Protein AF-A0A7S3X825-F1 (afdb_monomer_lite)

InterPro domains:
  IPR008991 Translation protein SH3-like domain superfamily [SSF50104] (28-103)
  IPR014722 Large ribosomal subunit protein uL2, domain 2 [G3DSA:2.30.30.30] (36-104)
  IPR039659 Transcription elongation factor SPT5 [PTHR11125] (3-151)
  IPR041976 Spt5, KOW domain repeat 3 [cd06083] (34-102)
  IPR057936 Spt5, KOWx domain [PF23037] (112-151)

Organism: NCBI:txid141414

Sequence (152 aa):
QVSSDGTTVTILPDHAKLRASGPIALSAELLAKYFKMGDHVKVIGGSHHLGETGMVVRVGSSTESEAAGAKGRNAANATVLHILTDLSQQEIIVRAAHVQECAEVSAGLEQLGVYSLYDLVDVASIGAPVVGVVVKVEHSAFKVLTTHNVVE

pLDDT: mean 80.91, std 13.05, range [39.66, 95.44]

Radius of gyration: 20.71 Å; chains: 1; bounding box: 54×30×51 Å

Secondary structure (DSSP, 8-state):
-EEE-SSEEEE--S-HHHHTT--EEEEGGG------TT-EEEE-SSSTTTT-EEEEEEEEETTT-TTS----TTGGG-EEEEEEETTT--EEEEEGGGEEE-----PPBSEETTEETT-EEE-GGGSS--EEEEEEE-SS-EEEEESS-EE-

Structure (mmCIF, N/CA/C/O backbone):
data_AF-A0A7S3X825-F1
#
_entry.id   AF-A0A7S3X825-F1
#
loop_
_atom_site.group_PDB
_atom_site.id
_atom_site.type_symbol
_atom_site.label_atom_id
_atom_site.label_alt_id
_atom_site.label_comp_id
_atom_site.label_asym_id
_atom_site.label_entity_id
_atom_site.label_seq_id
_atom_site.pdbx_PDB_ins_code
_atom_site.Cartn_x
_atom_site.Cartn_y
_atom_site.Cartn_z
_atom_site.occupancy
_atom_site.B_iso_or_equiv
_atom_site.auth_seq_id
_atom_site.auth_comp_id
_atom_site.auth_asym_id
_atom_site.auth_atom_id
_atom_site.pdbx_PDB_model_num
ATOM 1 N N . GLN A 1 1 ? -20.879 7.643 10.559 1.00 59.38 1 GLN A N 1
ATOM 2 C CA . GLN A 1 1 ? -20.356 8.998 10.283 1.00 59.38 1 GLN A CA 1
ATOM 3 C C . GLN A 1 1 ? -19.120 9.190 11.146 1.00 59.38 1 GLN A C 1
ATOM 5 O O . GLN A 1 1 ? -19.180 8.854 12.325 1.00 59.38 1 GLN A O 1
ATOM 10 N N . VAL A 1 2 ? -18.010 9.619 10.548 1.00 77.19 2 VAL A N 1
ATOM 11 C CA . VAL A 1 2 ? -16.735 9.870 11.233 1.00 77.19 2 VAL A CA 1
ATOM 12 C C . VAL A 1 2 ? -16.335 11.307 10.921 1.00 77.19 2 VAL A C 1
ATOM 14 O O . VAL A 1 2 ? -16.377 11.700 9.757 1.00 77.19 2 VAL A O 1
ATOM 17 N N . SER A 1 3 ? -15.991 12.092 11.938 1.00 83.56 3 SER A N 1
ATOM 18 C CA . SER A 1 3 ? -15.427 13.436 11.771 1.00 83.56 3 SER A CA 1
ATOM 19 C C . SER A 1 3 ? -14.209 13.603 12.669 1.00 83.56 3 SER A C 1
ATOM 21 O O . SER A 1 3 ? -14.216 13.141 13.809 1.00 83.56 3 SER A O 1
ATOM 23 N N . SER A 1 4 ? -13.178 14.281 12.179 1.00 84.38 4 SER A N 1
ATOM 24 C CA . SER A 1 4 ? -11.948 14.548 12.927 1.00 84.38 4 SER A CA 1
ATOM 25 C C . SER A 1 4 ? -11.617 16.035 12.906 1.00 84.38 4 SER A C 1
ATOM 27 O O . SER A 1 4 ? -11.671 16.644 11.839 1.00 84.38 4 SER A O 1
ATOM 29 N N . ASP A 1 5 ? -11.215 16.592 14.047 1.00 84.75 5 ASP A N 1
ATOM 30 C CA . ASP A 1 5 ? -10.713 17.972 14.180 1.00 84.75 5 ASP A CA 1
ATOM 31 C C . ASP A 1 5 ? -9.174 18.038 14.333 1.00 84.75 5 ASP A C 1
ATOM 33 O O . ASP A 1 5 ? -8.608 19.097 14.590 1.00 84.75 5 ASP A O 1
ATOM 37 N N . GLY A 1 6 ? -8.493 16.897 14.158 1.00 79.44 6 GLY A N 1
ATOM 38 C CA . GLY A 1 6 ? -7.039 16.740 14.272 1.00 79.44 6 GLY A CA 1
ATOM 39 C C . GLY A 1 6 ? -6.569 16.216 15.631 1.00 79.44 6 GLY A C 1
ATOM 40 O O . GLY A 1 6 ? -5.575 15.496 15.682 1.00 79.44 6 GLY A O 1
ATOM 41 N N . THR A 1 7 ? -7.315 16.482 16.704 1.00 85.81 7 THR A N 1
ATOM 42 C CA . THR A 1 7 ? -6.987 16.019 18.069 1.00 85.81 7 THR A CA 1
ATOM 43 C C . THR A 1 7 ? -8.022 15.021 18.576 1.00 85.81 7 THR A C 1
ATOM 45 O O . THR A 1 7 ? -7.701 14.018 19.214 1.00 85.81 7 THR A O 1
ATOM 48 N N . THR A 1 8 ? -9.278 15.275 18.241 1.00 89.00 8 THR A N 1
ATOM 49 C CA . THR A 1 8 ? -10.459 14.519 18.614 1.00 89.00 8 THR A CA 1
ATOM 50 C C . THR A 1 8 ? -11.085 13.921 17.363 1.00 89.00 8 THR A C 1
ATOM 52 O O . THR A 1 8 ? -11.261 14.564 16.323 1.00 89.00 8 THR A O 1
ATOM 55 N N . VAL A 1 9 ? -11.457 12.655 17.468 1.00 89.56 9 VAL A N 1
ATOM 56 C CA . VAL A 1 9 ? -12.165 11.921 16.431 1.00 89.56 9 VAL A CA 1
ATOM 57 C C . VAL A 1 9 ? -13.515 11.524 17.001 1.00 89.56 9 VAL A C 1
ATOM 59 O O . VAL A 1 9 ? -13.610 10.848 18.024 1.00 89.56 9 VAL A O 1
ATOM 62 N N . THR A 1 10 ? -14.574 11.971 16.337 1.00 89.56 10 THR A N 1
ATOM 63 C CA . THR A 1 10 ? -15.945 11.588 16.661 1.00 89.56 10 THR A CA 1
ATOM 64 C C . THR A 1 10 ? -16.345 10.433 15.759 1.00 89.56 10 THR A C 1
ATOM 66 O O . THR A 1 10 ? -16.386 10.576 14.534 1.00 89.56 10 THR A O 1
ATOM 69 N N . ILE A 1 11 ? -16.632 9.282 16.362 1.00 87.81 11 ILE A N 1
ATOM 70 C CA . ILE A 1 11 ? -17.041 8.065 15.658 1.00 87.81 11 ILE A CA 1
ATOM 71 C C . ILE A 1 11 ? -18.373 7.559 16.197 1.00 87.81 11 ILE A C 1
ATOM 73 O O . ILE A 1 11 ? -18.677 7.700 17.378 1.00 87.81 11 ILE A O 1
ATOM 77 N N . LEU A 1 12 ? -19.152 6.909 15.337 1.00 86.50 12 LEU A N 1
ATOM 78 C CA . LEU A 1 12 ? -20.243 6.039 15.766 1.00 86.50 12 LEU A CA 1
ATOM 79 C C . LEU A 1 12 ? -19.744 4.588 15.673 1.00 86.50 12 LEU A C 1
ATOM 81 O O . LEU A 1 12 ? -19.632 4.084 14.554 1.00 86.50 12 LEU A O 1
ATOM 85 N N . PRO A 1 13 ? -19.399 3.926 16.793 1.00 81.44 13 PRO A N 1
ATOM 86 C CA . PRO A 1 13 ? -18.803 2.596 16.747 1.00 81.44 13 PRO A CA 1
ATOM 87 C C . PRO A 1 13 ? -19.782 1.552 16.212 1.00 81.44 13 PRO A C 1
ATOM 89 O O . PRO A 1 13 ? -20.946 1.512 16.622 1.00 81.44 13 PRO A O 1
ATOM 92 N N . ASP A 1 14 ? -19.289 0.629 15.387 1.00 80.25 14 ASP A N 1
ATOM 93 C CA . ASP A 1 14 ? -20.034 -0.572 15.002 1.00 80.25 14 ASP A CA 1
ATOM 94 C C . ASP A 1 14 ? -19.946 -1.655 16.092 1.00 80.25 14 ASP A C 1
ATOM 96 O O . ASP A 1 14 ? -19.484 -2.772 15.887 1.00 80.25 14 ASP A O 1
ATOM 100 N N . HIS A 1 15 ? -20.346 -1.301 17.311 1.00 80.75 15 HIS A N 1
ATOM 101 C CA . HIS A 1 15 ? -20.374 -2.221 18.441 1.00 80.75 15 HIS A CA 1
ATOM 102 C C . HIS A 1 15 ? -21.701 -2.071 19.179 1.00 80.75 15 HIS A C 1
ATOM 104 O O . HIS A 1 15 ? -22.054 -0.976 19.613 1.00 80.75 15 HIS A O 1
ATOM 110 N N . ALA A 1 16 ? -22.442 -3.171 19.353 1.00 78.06 16 ALA A N 1
ATOM 111 C CA . ALA A 1 16 ? -23.829 -3.152 19.834 1.00 78.06 16 ALA A CA 1
ATOM 112 C C . ALA A 1 16 ? -24.027 -2.362 21.144 1.00 78.06 16 ALA A C 1
ATOM 114 O O . ALA A 1 16 ? -24.988 -1.609 21.267 1.00 78.06 16 ALA A O 1
ATOM 115 N N . LYS A 1 17 ? -23.086 -2.476 22.091 1.00 75.44 17 LYS A N 1
ATOM 116 C CA . LYS A 1 17 ? -23.151 -1.781 23.390 1.00 75.44 17 LYS A CA 1
ATOM 117 C C . LYS A 1 17 ? -22.810 -0.287 23.329 1.00 75.44 17 LYS A C 1
ATOM 119 O O . LYS A 1 17 ? -23.239 0.453 24.200 1.00 75.44 17 LYS A O 1
ATOM 124 N N . LEU A 1 18 ? -22.034 0.141 22.332 1.00 74.50 18 LEU A N 1
ATOM 125 C CA . LEU A 1 18 ? -21.540 1.522 22.205 1.00 74.50 18 LEU A CA 1
ATOM 126 C C . LEU A 1 18 ? -22.356 2.338 21.198 1.00 74.50 18 LEU A C 1
ATOM 128 O O . LEU A 1 18 ? -22.441 3.556 21.293 1.00 74.50 18 LEU A O 1
ATOM 132 N N . ARG A 1 19 ? -23.014 1.662 20.255 1.00 74.75 19 ARG A N 1
ATOM 133 C CA . ARG A 1 19 ? -23.928 2.283 19.294 1.00 74.75 19 ARG A CA 1
ATOM 134 C C . ARG A 1 19 ? -25.152 2.894 19.982 1.00 74.75 19 ARG A C 1
ATOM 136 O O . ARG A 1 19 ? -25.651 3.921 19.539 1.00 74.75 19 ARG A O 1
ATOM 143 N N . ALA A 1 20 ? -25.610 2.275 21.074 1.00 69.88 20 ALA A N 1
ATOM 144 C CA . ALA A 1 20 ? -26.773 2.725 21.842 1.00 69.88 20 ALA A CA 1
ATOM 145 C C . ALA A 1 20 ? -26.569 4.096 22.515 1.00 69.88 20 ALA A C 1
ATOM 147 O O . ALA A 1 20 ? -27.546 4.790 22.777 1.00 69.88 20 ALA A O 1
ATOM 148 N N . SER A 1 21 ? -25.320 4.501 22.764 1.00 75.56 21 SER A N 1
ATOM 149 C CA . SER A 1 21 ? -24.971 5.789 23.378 1.00 75.56 21 SER A CA 1
ATOM 150 C C . SER A 1 21 ? -24.761 6.934 22.376 1.00 75.56 21 SER A C 1
ATOM 152 O O . SER A 1 21 ? -24.448 8.044 22.794 1.00 75.56 21 SER A O 1
ATOM 154 N N . GLY A 1 22 ? -24.951 6.700 21.071 1.00 82.00 22 GLY A N 1
ATOM 155 C CA . GLY A 1 22 ? -24.734 7.713 20.034 1.00 82.00 22 GLY A CA 1
ATOM 156 C C . GLY A 1 22 ? -23.252 7.930 19.681 1.00 82.00 22 GLY A C 1
ATOM 157 O O . GLY A 1 22 ? -22.414 7.082 19.995 1.00 82.00 22 GLY A O 1
ATOM 158 N N . PRO A 1 23 ? -22.916 9.022 18.965 1.00 85.38 23 PRO A N 1
ATOM 159 C CA . PRO A 1 23 ? -21.540 9.336 18.582 1.00 85.38 23 PRO A CA 1
ATOM 160 C C . PRO A 1 23 ? -20.643 9.574 19.801 1.00 85.38 23 PRO A C 1
ATOM 162 O O . PRO A 1 23 ? -21.024 10.280 20.733 1.00 85.38 23 PRO A O 1
ATOM 165 N N . ILE A 1 24 ? -19.434 9.016 19.773 1.00 87.12 24 ILE A N 1
ATOM 166 C CA . ILE A 1 24 ? -18.444 9.123 20.847 1.00 87.12 24 ILE A CA 1
ATOM 167 C C . ILE A 1 24 ? -17.251 9.927 20.333 1.00 87.12 24 ILE A C 1
ATOM 169 O O . ILE A 1 24 ? -16.703 9.617 19.274 1.00 87.12 24 ILE A O 1
ATOM 173 N N . ALA A 1 25 ? -16.847 10.941 21.097 1.00 88.19 25 ALA A N 1
ATOM 174 C CA . ALA A 1 25 ? -15.632 11.710 20.864 1.00 88.19 25 ALA A CA 1
ATOM 175 C C . ALA A 1 25 ? -14.463 11.078 21.631 1.00 88.19 25 ALA A C 1
ATOM 177 O O . ALA A 1 25 ? -14.520 10.926 22.852 1.00 88.19 25 ALA A O 1
ATOM 178 N N . LEU A 1 26 ? -13.412 10.693 20.911 1.00 87.69 26 LEU A N 1
ATOM 179 C CA . LEU A 1 26 ? -12.209 10.070 21.459 1.00 87.69 26 LEU A CA 1
ATOM 180 C C . LEU A 1 26 ? -10.980 10.859 21.014 1.00 87.69 26 LEU A C 1
ATOM 182 O O . LEU A 1 26 ? -10.951 11.386 19.904 1.00 87.69 26 LEU A O 1
ATOM 186 N N . SER A 1 27 ? -9.950 10.917 21.857 1.00 88.81 27 SER A N 1
ATOM 187 C CA . SER A 1 27 ? -8.647 11.427 21.422 1.00 88.81 27 SER A CA 1
ATOM 188 C C . SER A 1 27 ? -8.097 10.533 20.310 1.00 88.81 27 SER A C 1
ATOM 190 O O . SER A 1 27 ? -8.153 9.304 20.418 1.00 88.81 27 SER A O 1
ATOM 192 N N . ALA A 1 28 ? -7.541 11.144 19.263 1.00 84.50 28 ALA A N 1
ATOM 193 C CA . ALA A 1 28 ? -6.890 10.431 18.168 1.00 84.50 28 ALA A CA 1
ATOM 194 C C . ALA A 1 28 ? -5.763 9.508 18.668 1.00 84.50 28 ALA A C 1
ATOM 196 O O . ALA A 1 28 ? -5.525 8.455 18.086 1.00 84.50 28 ALA A O 1
ATOM 197 N N . GLU A 1 29 ? -5.116 9.861 19.783 1.00 84.50 29 GLU A N 1
ATOM 198 C CA . GLU A 1 29 ? -4.043 9.073 20.403 1.00 84.50 29 GLU A CA 1
ATOM 199 C C . GLU A 1 29 ? -4.530 7.758 21.027 1.00 84.50 29 GLU A C 1
ATOM 201 O O . GLU A 1 29 ? -3.743 6.832 21.215 1.00 84.50 29 GLU A O 1
ATOM 206 N N . LEU A 1 30 ? -5.824 7.662 21.346 1.00 83.81 30 LEU A N 1
ATOM 207 C CA . LEU A 1 30 ? -6.443 6.458 21.907 1.00 83.81 30 LEU A CA 1
ATOM 208 C C . LEU A 1 30 ? -6.968 5.509 20.823 1.00 83.81 30 LEU A C 1
ATOM 210 O O . LEU A 1 30 ? -7.508 4.448 21.141 1.00 83.81 30 LEU A O 1
ATOM 214 N N . LEU A 1 31 ? -6.845 5.890 19.551 1.00 83.12 31 LEU A N 1
ATOM 215 C CA . LEU A 1 31 ? -7.331 5.120 18.418 1.00 83.12 31 LEU A CA 1
ATOM 216 C C . LEU A 1 31 ? -6.172 4.474 17.661 1.00 83.12 31 LEU A C 1
ATOM 218 O O . LEU A 1 31 ? -5.124 5.071 17.430 1.00 83.12 31 LEU A O 1
ATOM 222 N N . ALA A 1 32 ? -6.403 3.245 17.213 1.00 85.69 32 ALA A N 1
ATOM 223 C CA . ALA A 1 32 ? -5.531 2.535 16.293 1.00 85.69 32 ALA A CA 1
ATOM 224 C C . ALA A 1 32 ? -6.360 2.019 15.118 1.00 85.69 32 ALA A C 1
ATOM 226 O O . ALA A 1 32 ? -7.514 1.618 15.286 1.00 85.69 32 ALA A O 1
ATOM 227 N N . LYS A 1 33 ? -5.769 2.026 13.921 1.00 88.12 33 LYS A N 1
ATOM 228 C CA . LYS A 1 33 ? -6.400 1.419 12.747 1.00 88.12 33 LYS A CA 1
ATOM 229 C C . LYS A 1 33 ? -6.460 -0.095 12.940 1.00 88.12 33 LYS A C 1
ATOM 231 O O . LYS A 1 33 ? -5.449 -0.713 13.270 1.00 88.12 33 LYS A O 1
ATOM 236 N N . TYR A 1 34 ? -7.641 -0.663 12.733 1.00 89.19 34 TYR A N 1
ATOM 237 C CA . TYR A 1 34 ? -7.890 -2.096 12.827 1.00 89.19 34 TYR A CA 1
ATOM 238 C C . TYR A 1 34 ? -8.017 -2.692 11.426 1.00 89.19 34 TYR A C 1
ATOM 240 O O . TYR A 1 34 ? -8.697 -2.118 10.583 1.00 89.19 34 TYR A O 1
ATOM 248 N N . PHE A 1 35 ? -7.382 -3.843 11.217 1.00 92.62 35 PHE A N 1
ATOM 249 C CA . PHE A 1 35 ? -7.431 -4.618 9.980 1.00 92.62 35 PHE A CA 1
ATOM 250 C C . PHE A 1 35 ? -7.553 -6.101 10.325 1.00 92.62 35 PHE A C 1
ATOM 252 O O . PHE A 1 35 ? -7.076 -6.541 11.379 1.00 92.62 35 PHE A O 1
ATOM 259 N N . LYS A 1 36 ? -8.161 -6.873 9.429 1.00 93.38 36 LYS A N 1
ATOM 260 C CA . LYS A 1 36 ? -8.260 -8.334 9.505 1.00 93.38 36 LYS A CA 1
ATOM 261 C C . LYS A 1 36 ? -7.544 -8.979 8.319 1.00 93.38 36 LYS A C 1
ATOM 263 O O . LYS A 1 36 ? -7.245 -8.345 7.312 1.00 93.38 36 LYS A O 1
ATOM 268 N N . MET A 1 37 ? -7.265 -10.273 8.452 1.00 95.12 37 MET A N 1
ATOM 269 C CA . MET A 1 37 ? -6.754 -11.065 7.334 1.00 95.12 37 MET A CA 1
ATOM 270 C C . MET A 1 37 ? -7.744 -11.029 6.165 1.00 95.12 37 MET A C 1
ATOM 272 O O . MET A 1 37 ? -8.952 -11.165 6.369 1.00 95.12 37 MET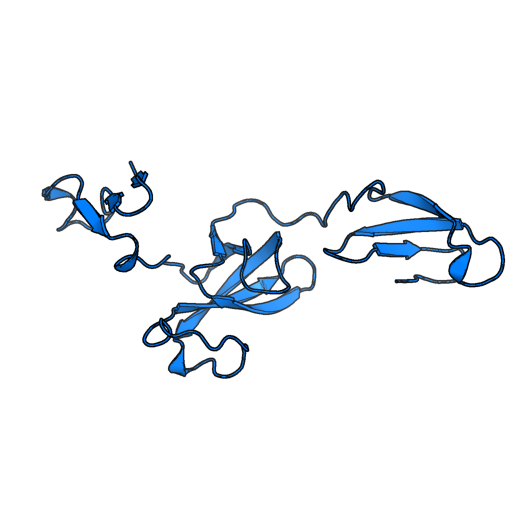 A O 1
ATOM 276 N N . GLY A 1 38 ? -7.214 -10.871 4.955 1.00 93.88 38 GLY A N 1
ATOM 277 C CA . GLY A 1 38 ? -7.986 -10.738 3.723 1.00 93.88 38 GLY A CA 1
ATOM 278 C C . GLY A 1 38 ? -8.370 -9.304 3.359 1.00 93.88 38 GLY A C 1
ATOM 279 O O . GLY A 1 38 ? -8.854 -9.098 2.250 1.00 93.88 38 GLY A O 1
ATOM 280 N N . ASP A 1 39 ? -8.143 -8.316 4.232 1.00 94.38 39 ASP A N 1
ATOM 281 C CA . ASP A 1 39 ? -8.347 -6.914 3.859 1.00 94.38 39 ASP A CA 1
ATOM 282 C C . ASP A 1 39 ? -7.328 -6.502 2.792 1.00 94.38 39 ASP A C 1
ATOM 284 O O . ASP A 1 39 ? -6.137 -6.815 2.897 1.00 94.38 39 ASP A O 1
ATOM 288 N N . HIS A 1 40 ? -7.801 -5.782 1.775 1.00 94.19 40 HIS A N 1
ATOM 289 C CA . HIS A 1 40 ? -6.942 -5.161 0.774 1.00 94.19 40 HIS A CA 1
ATOM 290 C C . HIS A 1 40 ? -6.591 -3.744 1.212 1.00 94.19 40 HIS A C 1
ATOM 292 O O . HIS A 1 40 ? -7.431 -2.984 1.709 1.00 94.19 40 HIS A O 1
ATOM 298 N N . VAL A 1 41 ? -5.308 -3.423 1.135 1.00 94.50 41 VAL A N 1
ATOM 299 C CA . VAL A 1 41 ? -4.757 -2.238 1.771 1.00 94.50 41 VAL A CA 1
ATOM 300 C C . VAL A 1 41 ? -3.693 -1.574 0.916 1.00 94.50 41 VAL A C 1
ATOM 302 O O . VAL A 1 41 ? -3.014 -2.212 0.117 1.00 94.50 41 VAL A O 1
ATOM 305 N N . LYS A 1 42 ? -3.509 -0.274 1.144 1.00 92.50 42 LYS A N 1
ATOM 306 C CA . LYS A 1 42 ? -2.461 0.552 0.545 1.00 92.50 42 LYS A CA 1
ATOM 307 C C . LYS A 1 42 ? -1.577 1.153 1.624 1.00 92.50 42 LYS A C 1
ATOM 309 O O . LYS A 1 42 ? -2.068 1.693 2.622 1.00 92.50 42 LYS A O 1
ATOM 314 N N . VAL A 1 43 ? -0.270 1.104 1.410 1.00 91.06 43 VAL A N 1
ATOM 315 C CA . VAL A 1 43 ? 0.706 1.762 2.278 1.00 91.06 43 VAL A CA 1
ATOM 316 C C . VAL A 1 43 ? 0.726 3.257 1.958 1.00 91.06 43 VAL A C 1
ATOM 318 O O . VAL A 1 43 ? 0.969 3.663 0.824 1.00 91.06 43 VAL A O 1
ATOM 321 N N . ILE A 1 44 ? 0.491 4.093 2.968 1.00 89.50 44 ILE A N 1
ATOM 322 C CA . ILE A 1 44 ? 0.427 5.560 2.843 1.00 89.50 44 ILE A CA 1
ATOM 323 C C . ILE A 1 44 ? 1.561 6.290 3.570 1.00 89.50 44 ILE A C 1
ATOM 325 O O . ILE A 1 44 ? 1.604 7.518 3.565 1.00 89.50 44 ILE A O 1
ATOM 329 N N . GLY A 1 45 ? 2.484 5.571 4.216 1.00 85.44 45 GLY A N 1
ATOM 330 C CA . GLY A 1 45 ? 3.637 6.202 4.858 1.00 85.44 45 GLY A CA 1
ATOM 331 C C . GLY A 1 45 ? 4.588 5.242 5.565 1.00 85.44 45 GLY A C 1
ATOM 332 O O . GLY A 1 45 ? 4.428 4.025 5.532 1.00 85.44 45 GLY A O 1
ATOM 333 N N . GLY A 1 46 ? 5.592 5.818 6.230 1.00 74.44 46 GLY A N 1
ATOM 334 C CA . GLY A 1 46 ? 6.417 5.149 7.245 1.00 74.44 46 GLY A CA 1
ATOM 335 C C . GLY A 1 46 ? 7.301 3.986 6.781 1.00 74.44 46 GLY A C 1
ATOM 336 O O . GLY A 1 46 ? 7.955 3.371 7.619 1.00 74.44 46 GLY A O 1
ATOM 337 N N . SER A 1 47 ? 7.336 3.676 5.487 1.00 74.50 47 SER A N 1
ATOM 338 C CA . SER A 1 47 ? 8.178 2.632 4.902 1.00 74.50 47 SER A CA 1
ATOM 339 C C . SER A 1 47 ? 8.547 2.987 3.460 1.00 74.50 47 SER A C 1
ATOM 341 O O . SER A 1 47 ? 7.967 3.901 2.875 1.00 74.50 47 SER A O 1
ATOM 343 N N . HIS A 1 48 ? 9.513 2.266 2.892 1.00 77.31 48 HIS A N 1
ATOM 344 C CA . HIS A 1 48 ? 9.911 2.402 1.488 1.00 77.31 48 HIS A CA 1
ATOM 345 C C . HIS A 1 48 ? 8.861 1.842 0.511 1.00 77.31 48 HIS A C 1
ATOM 347 O O . HIS A 1 48 ? 8.948 2.102 -0.681 1.00 77.31 48 HIS A O 1
ATOM 353 N N . HIS A 1 49 ? 7.839 1.153 1.027 1.00 82.12 49 HIS A N 1
ATOM 354 C CA . HIS A 1 49 ? 6.720 0.588 0.271 1.00 82.12 49 HIS A CA 1
ATOM 355 C C . HIS A 1 49 ? 5.582 1.593 0.043 1.00 82.12 49 HIS A C 1
ATOM 357 O O . HIS A 1 49 ? 4.431 1.202 -0.122 1.00 82.12 49 HIS A O 1
ATOM 363 N N . LEU A 1 50 ? 5.853 2.901 0.117 1.00 85.50 50 LEU A N 1
ATOM 364 C CA . LEU A 1 50 ? 4.828 3.932 -0.042 1.00 85.50 50 LEU A CA 1
ATOM 365 C C . LEU A 1 50 ? 4.121 3.788 -1.396 1.00 85.50 50 LEU A C 1
ATOM 367 O O . LEU A 1 50 ? 4.757 3.804 -2.445 1.00 85.50 50 LEU A O 1
ATOM 371 N N . GLY A 1 51 ? 2.794 3.700 -1.362 1.00 84.25 51 GLY A N 1
ATOM 372 C CA . GLY A 1 51 ? 1.962 3.538 -2.548 1.00 84.25 51 GLY A CA 1
ATOM 373 C C . GLY A 1 51 ? 1.742 2.088 -2.971 1.00 84.25 51 GLY A C 1
ATOM 374 O O . GLY A 1 51 ? 0.826 1.866 -3.760 1.00 84.25 51 GLY A O 1
ATOM 375 N N . GLU A 1 52 ? 2.495 1.122 -2.431 1.00 86.50 52 GLU A N 1
ATOM 376 C CA . GLU A 1 52 ? 2.251 -0.297 -2.691 1.00 86.50 52 GLU A CA 1
ATOM 377 C C . GLU A 1 52 ? 0.906 -0.729 -2.103 1.00 86.50 52 GLU A C 1
ATOM 379 O O . GLU A 1 52 ? 0.525 -0.332 -0.991 1.00 86.50 52 GLU A O 1
ATOM 384 N N . THR A 1 53 ? 0.196 -1.563 -2.855 1.00 90.88 53 THR A N 1
ATOM 385 C CA . THR A 1 53 ? -1.009 -2.241 -2.393 1.00 90.88 53 THR A CA 1
ATOM 386 C C . THR A 1 53 ? -0.776 -3.731 -2.212 1.00 90.88 53 THR A C 1
ATOM 388 O O . THR A 1 53 ? 0.140 -4.326 -2.791 1.00 90.88 53 THR A O 1
ATOM 391 N N . GLY A 1 54 ? -1.633 -4.342 -1.407 1.00 93.38 54 GLY A N 1
ATOM 392 C CA . GLY A 1 54 ? -1.626 -5.777 -1.215 1.00 93.38 54 GLY A CA 1
ATOM 393 C C . GLY A 1 54 ? -2.702 -6.247 -0.256 1.00 93.38 54 GLY A C 1
ATOM 394 O O . GLY A 1 54 ? -3.507 -5.468 0.257 1.00 93.38 54 GLY A O 1
ATOM 395 N N . MET A 1 55 ? -2.679 -7.543 0.023 1.00 94.69 55 MET A N 1
ATOM 396 C CA . MET A 1 55 ? -3.623 -8.196 0.922 1.00 94.69 55 MET A CA 1
ATOM 397 C C . MET A 1 55 ? -2.972 -8.503 2.270 1.00 94.69 55 MET A C 1
ATOM 399 O O . MET A 1 55 ? -1.854 -9.020 2.334 1.00 94.69 55 MET A O 1
ATOM 403 N N . VAL A 1 56 ? -3.686 -8.240 3.364 1.00 95.38 56 VAL A N 1
ATOM 404 C CA . VAL A 1 56 ? -3.242 -8.606 4.714 1.00 95.38 56 VAL A CA 1
ATOM 405 C C . VAL A 1 56 ? -3.295 -10.125 4.873 1.00 95.38 56 VAL A C 1
ATOM 407 O O . VAL A 1 56 ? -4.372 -10.722 4.917 1.00 95.38 56 VAL A O 1
ATOM 410 N N . VAL A 1 57 ? -2.131 -10.758 5.013 1.00 95.44 57 VAL A N 1
ATOM 411 C CA . VAL A 1 57 ? -2.009 -12.212 5.217 1.00 95.44 57 VAL A CA 1
ATOM 412 C C . VAL A 1 57 ? -1.845 -12.585 6.684 1.00 95.44 57 VAL A C 1
ATOM 414 O O . VAL A 1 57 ? -2.167 -13.705 7.068 1.00 95.44 57 VAL A O 1
ATOM 417 N N . ARG A 1 58 ? -1.381 -11.656 7.529 1.00 92.88 58 ARG A N 1
ATOM 418 C CA . ARG A 1 58 ? -1.277 -11.859 8.979 1.00 92.88 58 ARG A CA 1
ATOM 419 C C . ARG A 1 58 ? -1.294 -10.528 9.724 1.00 92.88 58 ARG A C 1
ATOM 421 O O . ARG A 1 58 ? -0.708 -9.544 9.278 1.00 92.88 58 ARG A O 1
ATOM 428 N N . VAL A 1 59 ? -1.934 -10.518 10.891 1.00 92.25 59 VAL A N 1
ATOM 429 C CA . VAL A 1 59 ? -1.928 -9.388 11.829 1.00 92.25 59 VAL A CA 1
ATOM 430 C C . VAL A 1 59 ? -1.143 -9.812 13.065 1.00 92.25 59 VAL A C 1
ATOM 432 O O . VAL A 1 59 ? -1.499 -10.795 13.711 1.00 92.25 59 VAL A O 1
ATOM 435 N N . GLY A 1 60 ? -0.052 -9.109 13.355 1.00 87.00 60 GLY A N 1
ATOM 436 C CA . GLY A 1 60 ? 0.855 -9.386 14.465 1.00 87.00 60 GLY A CA 1
ATOM 437 C C . GLY A 1 60 ? 0.923 -8.242 15.477 1.00 87.00 60 GLY A C 1
ATOM 438 O O . GLY A 1 60 ? 0.392 -7.144 15.273 1.00 87.00 60 GLY A O 1
ATOM 439 N N . SER A 1 61 ? 1.617 -8.507 16.581 1.00 79.75 61 SER A N 1
ATOM 440 C CA . SER A 1 61 ? 1.924 -7.523 17.620 1.00 79.75 61 SER A CA 1
ATOM 441 C C . SER A 1 61 ? 3.388 -7.080 17.536 1.00 79.75 61 SER A C 1
ATOM 443 O O . SER A 1 61 ? 4.249 -7.816 17.050 1.00 79.75 61 SER A O 1
ATOM 445 N N . SER A 1 62 ? 3.699 -5.874 18.018 1.00 65.88 62 SER A N 1
ATOM 446 C CA . SER A 1 62 ? 5.063 -5.324 18.001 1.00 65.88 62 SER A CA 1
ATOM 447 C C . SER A 1 62 ? 6.097 -6.173 18.749 1.00 65.88 62 SER A C 1
ATOM 449 O O . SER A 1 62 ? 7.285 -6.018 18.494 1.00 65.88 62 SER A O 1
ATOM 451 N N . THR A 1 63 ? 5.667 -7.082 19.627 1.00 60.00 63 THR A N 1
ATOM 452 C CA . THR A 1 63 ? 6.528 -8.059 20.313 1.00 60.00 63 THR A CA 1
ATOM 453 C C . THR A 1 63 ? 6.997 -9.212 19.422 1.00 60.00 63 THR A C 1
ATOM 455 O O . THR A 1 63 ? 7.981 -9.861 19.752 1.00 60.00 63 THR A O 1
ATOM 458 N N . GLU A 1 64 ? 6.335 -9.467 18.291 1.00 54.53 64 GLU A N 1
ATOM 459 C CA . GLU A 1 64 ? 6.699 -10.546 17.355 1.00 54.53 64 GLU A CA 1
ATOM 460 C C . GLU A 1 64 ? 7.542 -10.056 16.167 1.00 54.53 64 GLU A C 1
ATOM 462 O O . GLU A 1 64 ? 8.113 -10.857 15.432 1.00 54.53 64 GLU A O 1
ATOM 467 N N . SER A 1 65 ? 7.608 -8.739 15.954 1.00 49.81 65 SER A N 1
ATOM 468 C CA . SER A 1 65 ? 8.207 -8.116 14.771 1.00 49.81 65 SER A CA 1
ATOM 469 C C . SER A 1 65 ? 9.371 -7.197 15.164 1.00 49.81 65 SER A C 1
ATOM 471 O O . SER A 1 65 ? 9.351 -5.990 14.912 1.00 49.81 65 SER A O 1
ATOM 473 N N . GLU A 1 66 ? 10.436 -7.767 15.726 1.00 45.78 66 GLU A N 1
ATOM 474 C CA . GLU A 1 66 ? 11.720 -7.070 15.918 1.00 45.78 66 GLU A CA 1
ATOM 475 C C . GLU A 1 66 ? 12.532 -6.887 14.609 1.00 45.78 66 GLU A C 1
ATOM 477 O O . GLU A 1 66 ? 13.717 -6.575 14.651 1.00 45.78 66 GLU A O 1
ATOM 482 N N . ALA A 1 67 ? 11.921 -7.032 13.424 1.00 45.25 67 ALA A N 1
ATOM 483 C CA . ALA A 1 67 ? 12.631 -6.977 12.138 1.00 45.25 67 ALA A CA 1
ATOM 484 C C . ALA A 1 67 ? 12.518 -5.641 11.369 1.00 45.25 67 ALA A C 1
ATOM 486 O O . ALA A 1 67 ? 13.285 -5.415 10.438 1.00 45.25 67 ALA A O 1
ATOM 487 N N . ALA A 1 68 ? 11.613 -4.724 11.733 1.00 46.16 68 ALA A N 1
ATOM 488 C CA . ALA A 1 68 ? 11.333 -3.526 10.925 1.00 46.16 68 ALA A CA 1
ATOM 489 C C . ALA A 1 68 ? 11.702 -2.204 11.632 1.00 46.16 68 ALA A C 1
ATOM 491 O O . ALA A 1 68 ? 10.838 -1.408 11.992 1.00 46.16 68 ALA A O 1
ATOM 492 N N . GLY A 1 69 ? 13.006 -1.989 11.851 1.00 46.44 69 GLY A N 1
ATOM 493 C CA . GLY A 1 69 ? 13.746 -0.716 11.707 1.00 46.44 69 GLY A CA 1
ATOM 494 C C . GLY A 1 69 ? 13.312 0.601 12.383 1.00 46.44 69 GLY A C 1
ATOM 495 O O . GLY A 1 69 ? 14.060 1.570 12.295 1.00 46.44 69 GLY A O 1
ATOM 496 N N . ALA A 1 70 ? 12.170 0.713 13.060 1.00 48.59 70 ALA A N 1
ATOM 497 C CA . ALA A 1 70 ? 11.641 2.014 13.477 1.00 48.59 70 ALA A CA 1
ATOM 498 C C . ALA A 1 70 ? 11.611 2.187 15.008 1.00 48.59 70 ALA A C 1
ATOM 500 O O . ALA A 1 70 ? 10.613 1.892 15.667 1.00 48.59 70 ALA A O 1
ATOM 501 N N . LYS A 1 71 ? 12.692 2.739 15.576 1.00 39.66 71 LYS A N 1
ATOM 502 C CA . LYS A 1 71 ? 12.752 3.222 16.970 1.00 39.66 71 LYS A CA 1
ATOM 503 C C . LYS A 1 71 ? 11.887 4.481 17.139 1.00 39.66 71 LYS A C 1
ATOM 505 O O . LYS A 1 71 ? 12.263 5.555 16.683 1.00 39.66 71 LYS A O 1
ATOM 510 N N . GLY A 1 72 ? 10.754 4.363 17.832 1.00 47.03 72 GLY A N 1
ATOM 511 C CA . GLY A 1 72 ? 9.899 5.488 18.229 1.00 47.03 72 GLY A CA 1
ATOM 512 C C . GLY A 1 72 ? 9.162 5.195 19.540 1.00 47.03 72 GLY A C 1
ATOM 513 O O . GLY A 1 72 ? 8.807 4.053 19.806 1.00 47.03 72 GLY A O 1
ATOM 514 N N . ARG A 1 73 ? 8.955 6.219 20.378 1.00 45.69 73 ARG A N 1
ATOM 515 C CA . ARG A 1 73 ? 8.502 6.120 21.784 1.00 45.69 73 ARG A CA 1
ATOM 516 C C . ARG A 1 73 ? 7.046 5.653 22.006 1.00 45.69 73 ARG A C 1
ATOM 518 O O . ARG A 1 73 ? 6.707 5.350 23.141 1.00 45.69 73 ARG A O 1
ATOM 525 N N . ASN A 1 74 ? 6.232 5.490 20.957 1.00 50.50 74 ASN A N 1
ATOM 526 C CA . ASN A 1 74 ? 4.839 5.001 21.044 1.00 50.50 74 ASN A CA 1
ATOM 527 C C . ASN A 1 74 ? 4.701 3.479 20.778 1.00 50.50 74 ASN A C 1
ATOM 529 O O . ASN A 1 74 ? 3.660 3.005 20.334 1.00 50.50 74 ASN A O 1
ATOM 533 N N . ALA A 1 75 ? 5.768 2.704 21.004 1.00 50.97 75 ALA A N 1
ATOM 534 C CA . ALA A 1 75 ? 5.933 1.325 20.524 1.00 50.97 75 ALA A CA 1
ATOM 535 C C . ALA A 1 75 ? 5.378 0.204 21.428 1.00 50.97 75 ALA A C 1
ATOM 537 O O . ALA A 1 75 ? 5.557 -0.966 21.101 1.00 50.97 75 ALA A O 1
ATOM 538 N N . ALA A 1 76 ? 4.727 0.513 22.553 1.00 51.47 76 ALA A N 1
ATOM 539 C CA . ALA A 1 76 ? 4.366 -0.520 23.531 1.00 51.47 76 ALA A CA 1
ATOM 540 C C . ALA A 1 76 ? 3.225 -1.460 23.081 1.00 51.47 76 ALA A C 1
ATOM 542 O O . ALA A 1 76 ? 3.072 -2.531 23.658 1.00 51.47 76 ALA A O 1
ATOM 543 N N . ASN A 1 77 ? 2.439 -1.097 22.059 1.00 61.34 77 ASN A N 1
ATOM 544 C CA . ASN A 1 77 ? 1.387 -1.958 21.507 1.00 61.34 77 ASN A CA 1
ATOM 545 C C . ASN A 1 77 ? 1.051 -1.577 20.054 1.00 61.34 77 ASN A C 1
ATOM 547 O O . ASN A 1 77 ? -0.076 -1.205 19.730 1.00 61.34 77 ASN A O 1
ATOM 551 N N . ALA A 1 78 ? 2.061 -1.558 19.182 1.00 73.12 78 ALA A N 1
ATOM 552 C CA . ALA A 1 78 ? 1.835 -1.215 17.782 1.00 73.12 78 ALA A CA 1
ATOM 553 C C . ALA A 1 78 ? 1.393 -2.463 17.004 1.00 73.12 78 ALA A C 1
ATOM 555 O O . ALA A 1 78 ? 2.132 -3.444 16.928 1.00 73.12 78 ALA A O 1
ATOM 556 N N . THR A 1 79 ? 0.205 -2.416 16.399 1.00 86.44 79 THR A N 1
ATOM 557 C CA . THR A 1 79 ? -0.258 -3.457 15.472 1.00 86.44 79 THR A CA 1
ATOM 558 C C . THR A 1 79 ? 0.590 -3.434 14.203 1.00 86.44 79 THR A C 1
ATOM 560 O O . THR A 1 79 ? 0.741 -2.390 13.552 1.00 86.44 79 THR A O 1
ATOM 563 N N . VAL A 1 80 ? 1.138 -4.593 13.851 1.00 90.56 80 VAL A N 1
ATOM 564 C CA . VAL A 1 80 ? 1.958 -4.794 12.656 1.00 90.56 80 VAL A CA 1
ATOM 565 C C . VAL A 1 80 ? 1.194 -5.684 11.683 1.00 90.56 80 VAL A C 1
ATOM 567 O O . VAL A 1 80 ? 0.591 -6.679 12.080 1.00 90.56 80 VAL A O 1
ATOM 570 N N . LEU A 1 81 ? 1.200 -5.313 10.408 1.00 92.19 81 LEU A N 1
ATOM 571 C CA . LEU A 1 81 ? 0.550 -6.044 9.331 1.00 92.19 81 LEU A CA 1
ATOM 572 C C . LEU A 1 81 ? 1.614 -6.692 8.453 1.00 92.19 81 LEU A C 1
ATOM 574 O O . LEU A 1 81 ? 2.577 -6.036 8.055 1.00 92.19 81 LEU A O 1
ATOM 578 N N . HIS A 1 82 ? 1.402 -7.964 8.146 1.00 93.69 82 HIS A N 1
ATOM 579 C CA . HIS A 1 82 ? 2.102 -8.683 7.093 1.00 93.69 82 HIS A CA 1
ATOM 580 C C . HIS A 1 82 ? 1.218 -8.630 5.855 1.00 93.69 82 HIS A C 1
ATOM 582 O O . HIS A 1 82 ? 0.080 -9.114 5.878 1.00 93.69 82 HIS A O 1
ATOM 588 N N . ILE A 1 83 ? 1.719 -7.989 4.809 1.00 93.75 83 ILE A N 1
ATOM 589 C CA . ILE A 1 83 ? 0.978 -7.688 3.589 1.00 93.75 83 ILE A CA 1
ATOM 590 C C . ILE A 1 83 ? 1.687 -8.396 2.441 1.00 93.75 83 ILE A C 1
ATOM 592 O O . ILE A 1 83 ? 2.894 -8.241 2.279 1.00 93.75 83 ILE A O 1
ATOM 596 N N . LEU A 1 84 ? 0.947 -9.167 1.651 1.00 94.19 84 LEU A N 1
ATOM 597 C CA . LEU A 1 84 ? 1.444 -9.717 0.396 1.00 94.19 84 LEU A CA 1
ATOM 598 C C . LEU A 1 84 ? 1.151 -8.715 -0.720 1.00 94.19 84 LEU A C 1
ATOM 600 O O . LEU A 1 84 ? -0.016 -8.411 -0.970 1.00 94.19 84 LEU A O 1
ATOM 604 N N . THR A 1 85 ? 2.198 -8.189 -1.349 1.00 91.56 85 THR A N 1
ATOM 605 C CA . THR A 1 85 ? 2.091 -7.130 -2.361 1.00 91.56 85 THR A CA 1
ATOM 606 C C . THR A 1 85 ? 1.561 -7.666 -3.688 1.00 91.56 85 THR A C 1
ATOM 608 O O . THR A 1 85 ? 1.933 -8.755 -4.130 1.00 91.56 85 THR A O 1
ATOM 611 N N . ASP A 1 86 ? 0.728 -6.876 -4.367 1.00 87.75 86 ASP A N 1
ATOM 612 C CA . ASP A 1 86 ? 0.116 -7.302 -5.633 1.00 87.75 86 ASP A CA 1
ATOM 613 C C . ASP A 1 86 ? 1.145 -7.353 -6.780 1.00 87.75 86 ASP A C 1
ATOM 615 O O . ASP A 1 86 ? 1.116 -8.256 -7.617 1.00 87.75 86 ASP A O 1
ATOM 619 N N . LEU A 1 87 ? 2.082 -6.393 -6.808 1.00 83.19 87 LEU A N 1
ATOM 620 C CA . LEU A 1 87 ? 3.017 -6.201 -7.924 1.00 83.19 87 LEU A CA 1
ATOM 621 C C . LEU A 1 87 ? 4.280 -7.068 -7.827 1.00 83.19 87 LEU A C 1
ATOM 623 O O . LEU A 1 87 ? 4.730 -7.613 -8.834 1.00 83.19 87 LEU A O 1
ATOM 627 N N . SER A 1 88 ? 4.897 -7.150 -6.645 1.00 82.06 88 SER A N 1
ATOM 628 C CA . SER A 1 88 ? 6.146 -7.900 -6.437 1.00 82.06 88 SER A CA 1
ATOM 629 C C . SER A 1 88 ? 5.920 -9.298 -5.859 1.00 82.06 88 SER A C 1
ATOM 631 O O . SER A 1 88 ? 6.860 -10.095 -5.837 1.00 82.06 88 SER A O 1
ATOM 633 N N . GLN A 1 89 ? 4.690 -9.611 -5.424 1.00 87.88 89 GLN A N 1
ATOM 634 C CA . GLN A 1 89 ? 4.343 -10.869 -4.754 1.00 87.88 89 GLN A CA 1
ATOM 635 C C . GLN A 1 89 ? 5.283 -11.170 -3.576 1.00 87.88 89 GLN A C 1
ATOM 637 O O . GLN A 1 89 ? 5.632 -12.321 -3.318 1.00 87.88 89 GLN A O 1
ATOM 642 N N . GLN A 1 90 ? 5.737 -10.119 -2.889 1.00 88.81 90 GLN A N 1
ATOM 643 C CA . GLN A 1 90 ? 6.614 -10.208 -1.727 1.00 88.81 90 GLN A CA 1
ATOM 644 C C . GLN A 1 90 ? 5.828 -9.898 -0.459 1.00 88.81 90 GLN A C 1
ATOM 646 O O . GLN A 1 90 ? 4.893 -9.096 -0.462 1.00 88.81 90 GLN A O 1
ATOM 651 N N . GLU A 1 91 ? 6.221 -10.530 0.642 1.00 91.06 91 GLU A N 1
ATOM 652 C CA . GLU A 1 91 ? 5.676 -10.211 1.955 1.00 91.06 91 GLU A CA 1
ATOM 653 C C . GLU A 1 91 ? 6.403 -8.994 2.533 1.00 91.06 91 GLU A C 1
ATOM 655 O O . GLU A 1 91 ? 7.623 -9.005 2.709 1.00 91.06 91 GLU A O 1
ATOM 660 N N . ILE A 1 92 ? 5.644 -7.947 2.845 1.00 90.62 92 ILE A N 1
ATOM 661 C CA . ILE A 1 92 ? 6.139 -6.727 3.479 1.00 90.62 92 ILE A CA 1
ATOM 662 C C . ILE A 1 92 ? 5.527 -6.570 4.867 1.00 90.62 92 ILE A C 1
ATOM 664 O O . ILE A 1 92 ? 4.401 -6.995 5.136 1.00 90.62 92 ILE A O 1
ATOM 668 N N . ILE A 1 93 ? 6.276 -5.926 5.759 1.00 91.25 93 ILE A N 1
ATOM 669 C CA . ILE A 1 93 ? 5.885 -5.732 7.155 1.00 91.25 93 ILE A CA 1
ATOM 670 C C . ILE A 1 93 ? 5.733 -4.237 7.413 1.00 91.25 93 ILE A C 1
ATOM 672 O O . ILE A 1 93 ? 6.708 -3.484 7.370 1.00 91.25 93 ILE A O 1
ATOM 676 N N . VAL A 1 94 ? 4.506 -3.797 7.694 1.0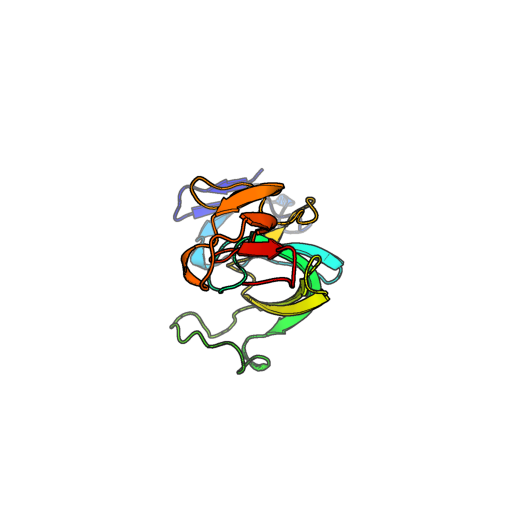0 90.44 94 VAL A N 1
ATOM 677 C CA . VAL A 1 94 ? 4.173 -2.373 7.851 1.00 90.44 94 VAL A CA 1
ATOM 678 C C . VAL A 1 94 ? 3.283 -2.165 9.075 1.00 90.44 94 VAL A C 1
ATOM 680 O O . VAL A 1 94 ? 2.447 -2.995 9.421 1.00 90.44 94 VAL A O 1
ATOM 683 N N . ARG A 1 95 ? 3.443 -1.034 9.770 1.00 90.00 95 ARG A N 1
ATOM 684 C CA . ARG A 1 95 ? 2.557 -0.672 10.888 1.00 90.00 95 ARG A CA 1
ATOM 685 C C . ARG A 1 95 ? 1.163 -0.327 10.389 1.00 90.00 95 ARG A C 1
ATOM 687 O O . ARG A 1 95 ? 1.034 0.474 9.465 1.00 90.00 95 ARG A O 1
ATOM 694 N N . ALA A 1 96 ? 0.139 -0.779 11.109 1.00 90.62 96 ALA A N 1
ATOM 695 C CA . ALA A 1 96 ? -1.254 -0.475 10.785 1.00 90.62 96 ALA A CA 1
ATOM 696 C C . ALA A 1 96 ? -1.526 1.037 10.661 1.00 90.62 96 ALA A C 1
ATOM 698 O O . ALA A 1 96 ? -2.288 1.455 9.798 1.00 90.62 96 ALA A O 1
ATOM 699 N N . ALA A 1 97 ? -0.849 1.881 11.454 1.00 88.94 97 ALA A N 1
ATOM 700 C CA . ALA A 1 97 ? -0.982 3.341 11.386 1.00 88.94 97 ALA A CA 1
ATOM 701 C C . ALA A 1 97 ? -0.674 3.926 9.991 1.00 88.94 97 ALA A C 1
ATOM 703 O O . ALA A 1 97 ? -1.312 4.893 9.565 1.00 88.94 97 ALA A O 1
ATOM 704 N N . HIS A 1 98 ? 0.263 3.315 9.262 1.00 90.12 98 HIS A N 1
ATOM 705 C CA . HIS A 1 98 ? 0.723 3.765 7.948 1.00 90.12 98 HIS A CA 1
ATOM 706 C C . HIS A 1 98 ? 0.019 3.080 6.775 1.00 90.12 98 HIS A C 1
ATOM 708 O O . HIS A 1 98 ? 0.465 3.190 5.636 1.00 90.12 98 HIS A O 1
ATOM 714 N N . VAL A 1 99 ? -1.075 2.381 7.047 1.00 92.31 99 VAL A N 1
ATOM 715 C CA . VAL A 1 99 ? -1.830 1.620 6.059 1.00 92.31 99 VAL A CA 1
ATOM 716 C C . VAL A 1 99 ? -3.264 2.147 6.022 1.00 92.31 99 VAL A C 1
ATOM 718 O O . VAL A 1 99 ? -3.762 2.695 7.012 1.00 92.31 99 VAL A O 1
ATOM 721 N N . GLN A 1 100 ? -3.920 2.054 4.873 1.00 92.75 100 GLN A N 1
ATOM 722 C CA . GLN A 1 100 ? -5.345 2.347 4.714 1.00 92.75 100 GLN A CA 1
ATOM 723 C C . GLN A 1 100 ? -6.021 1.239 3.912 1.00 92.75 100 GLN A C 1
ATOM 725 O O . GLN A 1 100 ? -5.375 0.626 3.068 1.00 92.75 100 GLN A O 1
ATOM 730 N N . GLU A 1 101 ? -7.307 1.002 4.159 1.00 91.50 101 GLU A N 1
ATOM 731 C CA . GLU A 1 101 ? -8.108 0.105 3.324 1.00 91.50 101 GLU A CA 1
ATOM 732 C C . GLU A 1 101 ? -8.194 0.673 1.905 1.00 91.50 101 GLU A C 1
ATOM 734 O O . GLU A 1 101 ? -8.343 1.885 1.711 1.00 91.50 101 GLU A O 1
ATOM 739 N N . CYS A 1 102 ? -8.039 -0.195 0.915 1.00 86.25 102 CYS A N 1
ATOM 740 C CA . CYS A 1 102 ? -8.060 0.178 -0.485 1.00 86.25 102 CYS A CA 1
ATOM 741 C C . CYS A 1 102 ? -8.820 -0.890 -1.267 1.00 86.25 102 CYS A C 1
ATOM 743 O O . CYS A 1 102 ? -8.659 -2.074 -1.013 1.00 86.25 102 CYS A O 1
ATOM 745 N N . ALA A 1 103 ? -9.669 -0.468 -2.202 1.00 81.19 103 ALA A N 1
ATOM 746 C CA . ALA A 1 103 ? -10.306 -1.375 -3.159 1.00 81.19 103 ALA A CA 1
ATOM 747 C C . ALA A 1 103 ? -9.560 -1.400 -4.505 1.00 81.19 103 ALA A C 1
ATOM 749 O O . ALA A 1 103 ? -9.900 -2.183 -5.390 1.00 81.19 103 ALA A O 1
ATOM 750 N N . GLU A 1 104 ? -8.575 -0.514 -4.676 1.00 77.00 104 GLU A N 1
ATOM 751 C CA . GLU A 1 104 ? -7.753 -0.434 -5.875 1.00 77.00 104 GLU A CA 1
ATOM 752 C C . GLU A 1 104 ? -6.616 -1.440 -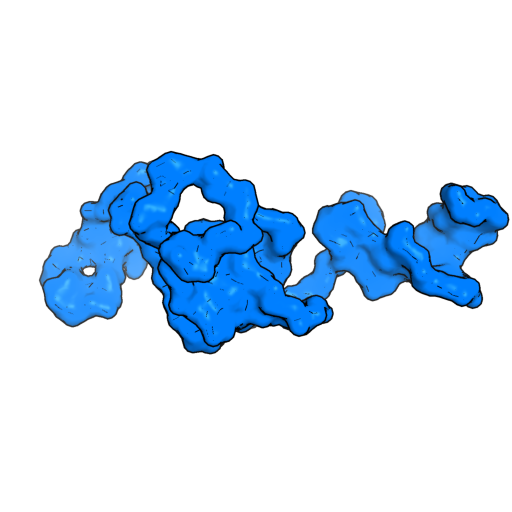5.762 1.00 77.00 104 GLU A C 1
ATOM 754 O O . GLU A 1 104 ? -5.822 -1.383 -4.828 1.00 77.00 104 GLU A O 1
ATOM 759 N N . VAL A 1 105 ? -6.497 -2.320 -6.746 1.00 71.75 105 VAL A N 1
ATOM 760 C CA . VAL A 1 105 ? -5.278 -3.103 -6.947 1.00 71.75 105 VAL A CA 1
ATOM 761 C C . VAL A 1 105 ? -4.265 -2.177 -7.613 1.00 71.75 105 VAL A C 1
ATOM 763 O O . VAL A 1 105 ? -4.605 -1.538 -8.611 1.00 71.75 105 VAL A O 1
ATOM 766 N N . SER A 1 106 ? -3.043 -2.076 -7.085 1.00 65.88 106 SER A N 1
ATOM 767 C CA . SER A 1 106 ? -1.982 -1.281 -7.705 1.00 65.88 106 SER A CA 1
ATOM 768 C C . SER A 1 106 ? -1.774 -1.743 -9.144 1.00 65.88 106 SER A C 1
ATOM 770 O O . SER A 1 106 ? -1.155 -2.774 -9.404 1.00 65.88 106 SER A O 1
ATOM 772 N N . ALA A 1 107 ? -2.216 -0.919 -10.089 1.00 61.78 107 ALA A N 1
ATOM 773 C CA . ALA A 1 107 ? -1.449 -0.719 -11.301 1.00 61.78 107 ALA A CA 1
ATOM 774 C C . ALA A 1 107 ? -0.125 -0.068 -10.867 1.00 61.78 107 ALA A C 1
ATOM 776 O O . ALA A 1 107 ? -0.109 0.730 -9.925 1.00 61.78 107 ALA A O 1
ATOM 777 N N . GLY A 1 108 ? 0.999 -0.453 -11.474 1.00 63.03 108 GLY A N 1
ATOM 778 C CA . GLY A 1 108 ? 2.276 0.212 -11.205 1.00 63.03 108 GLY A CA 1
ATOM 779 C C . GLY A 1 108 ? 2.145 1.734 -11.331 1.00 63.03 108 GLY A C 1
ATOM 780 O O . GLY A 1 108 ? 1.197 2.234 -11.935 1.00 63.03 108 GLY A O 1
ATOM 781 N N . LEU A 1 109 ? 3.089 2.482 -10.757 1.00 67.94 109 LEU A N 1
ATOM 782 C CA . LEU A 1 109 ? 3.121 3.927 -10.974 1.00 67.94 109 LEU A CA 1
ATOM 783 C C . LEU A 1 109 ? 3.094 4.195 -12.489 1.00 67.94 109 LEU A C 1
ATOM 785 O O . LEU A 1 109 ? 3.761 3.512 -13.266 1.00 67.94 109 LEU A O 1
ATOM 789 N N . GLU A 1 110 ? 2.281 5.151 -12.920 1.00 71.19 110 GLU A N 1
ATOM 790 C CA . GLU A 1 110 ? 2.211 5.510 -14.339 1.00 71.19 110 GLU A CA 1
ATOM 791 C C . GLU A 1 110 ? 3.179 6.642 -14.676 1.00 71.19 110 GLU A C 1
ATOM 793 O O . GLU A 1 110 ? 3.529 6.812 -15.837 1.00 71.19 110 GLU A O 1
ATOM 798 N N . GLN A 1 111 ? 3.649 7.392 -13.674 1.00 79.88 111 GLN A N 1
ATOM 799 C CA . GLN A 1 111 ? 4.479 8.573 -13.876 1.00 79.88 111 GLN A CA 1
ATOM 800 C C . GLN A 1 111 ? 5.428 8.806 -12.698 1.00 79.88 111 GLN A C 1
ATOM 802 O O . GLN A 1 111 ? 5.041 8.677 -11.535 1.00 79.88 111 GLN A O 1
ATOM 807 N N . LEU A 1 112 ? 6.664 9.203 -13.001 1.00 82.25 112 LEU A N 1
ATOM 808 C CA . LEU A 1 112 ? 7.635 9.699 -12.028 1.00 82.25 112 LEU A CA 1
ATOM 809 C C . LEU A 1 112 ? 8.337 10.935 -12.618 1.00 82.25 112 LEU A C 1
ATOM 811 O O . LEU A 1 112 ? 9.065 10.879 -13.607 1.00 82.25 112 LEU A O 1
ATOM 815 N N . GLY A 1 113 ? 8.089 12.099 -12.017 1.00 84.12 113 GLY A N 1
ATOM 816 C CA . GLY A 1 113 ? 8.554 13.373 -12.566 1.00 84.12 113 GLY A CA 1
ATOM 817 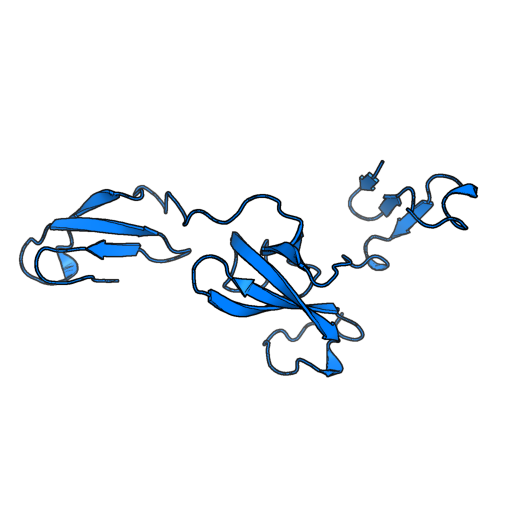C C . GLY A 1 113 ? 7.908 13.681 -13.921 1.00 84.12 113 GLY A C 1
ATOM 818 O O . GLY A 1 113 ? 6.685 13.750 -14.029 1.00 84.12 113 GLY A O 1
ATOM 819 N N . VAL A 1 114 ? 8.732 13.899 -14.946 1.00 86.50 114 VAL A N 1
ATOM 820 C CA . VAL A 1 114 ? 8.275 14.239 -16.307 1.00 86.50 114 VAL A CA 1
ATOM 821 C C . VAL A 1 114 ? 8.092 13.026 -17.216 1.00 86.50 114 VAL A C 1
ATOM 823 O O . VAL A 1 114 ? 7.585 13.195 -18.319 1.00 86.50 114 VAL A O 1
ATOM 826 N N . TYR A 1 115 ? 8.497 11.834 -16.771 1.00 87.25 115 TYR A N 1
ATOM 827 C CA . TYR A 1 115 ? 8.432 10.616 -17.572 1.00 87.25 115 TYR A CA 1
ATOM 828 C C . TYR A 1 115 ? 7.300 9.714 -17.100 1.00 87.25 115 TYR A C 1
ATOM 830 O O . TYR A 1 115 ? 7.083 9.539 -15.894 1.00 87.25 115 TYR A O 1
ATOM 838 N N . SER A 1 116 ? 6.616 9.128 -18.071 1.00 89.00 116 SER A N 1
ATOM 839 C CA . SER A 1 116 ? 5.504 8.211 -17.884 1.00 89.00 116 SER A CA 1
ATOM 840 C C . SER A 1 116 ? 5.847 6.809 -18.379 1.00 89.00 116 SER A C 1
ATOM 842 O O . SER A 1 116 ? 6.822 6.581 -19.102 1.00 89.00 116 SER A O 1
ATOM 844 N N . LEU A 1 117 ? 5.032 5.843 -17.973 1.00 88.50 117 LEU A N 1
ATOM 845 C CA . LEU A 1 117 ? 5.076 4.491 -18.499 1.00 88.50 117 LEU A CA 1
ATOM 846 C C . LEU A 1 117 ? 4.932 4.532 -20.028 1.00 88.50 117 LEU A C 1
ATOM 848 O O . LEU A 1 117 ? 4.059 5.214 -20.559 1.00 88.50 117 LEU A O 1
ATOM 852 N N . TYR A 1 118 ? 5.783 3.775 -20.718 1.00 90.69 118 TYR A N 1
ATOM 853 C CA . TYR A 1 118 ? 5.891 3.703 -22.177 1.00 90.69 118 TYR A CA 1
ATOM 854 C C . TYR A 1 118 ? 6.509 4.916 -22.883 1.00 90.69 118 TYR A C 1
ATOM 856 O O . TYR A 1 118 ? 6.563 4.922 -24.115 1.00 90.69 118 TYR A O 1
ATOM 864 N N . ASP A 1 119 ? 7.058 5.885 -22.147 1.00 90.94 119 ASP A N 1
ATOM 865 C CA . ASP A 1 119 ? 7.852 6.945 -22.764 1.00 90.94 119 ASP A CA 1
ATOM 866 C C . ASP A 1 119 ? 9.169 6.401 -23.331 1.00 90.94 119 AS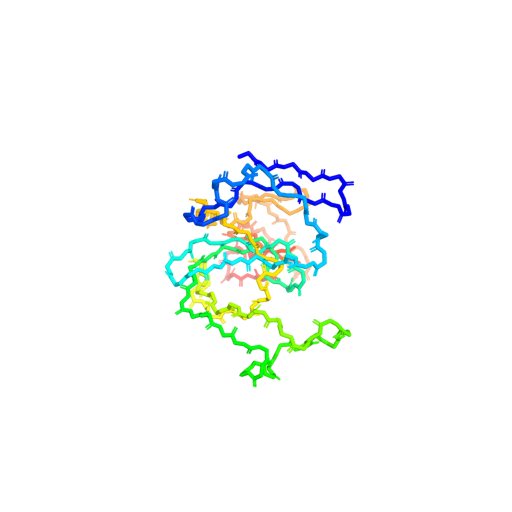P A C 1
ATOM 868 O O . ASP A 1 119 ? 9.820 5.523 -22.751 1.00 90.94 119 ASP A O 1
ATOM 872 N N . LEU A 1 120 ? 9.571 6.960 -24.475 1.00 89.06 120 LEU A N 1
ATOM 873 C CA . LEU A 1 120 ? 10.883 6.732 -25.067 1.00 89.06 120 LEU A CA 1
ATOM 874 C C . LEU A 1 120 ? 11.893 7.677 -24.408 1.00 89.06 120 LEU A C 1
ATOM 876 O O . LEU A 1 120 ? 11.764 8.898 -24.504 1.00 89.06 120 LEU A O 1
ATOM 880 N N . VAL A 1 121 ? 12.908 7.111 -23.765 1.00 89.06 121 VAL A N 1
ATOM 881 C CA . VAL A 1 121 ? 13.957 7.846 -23.055 1.00 89.06 121 VAL A CA 1
ATOM 882 C C . VAL A 1 121 ? 15.317 7.607 -23.702 1.00 89.06 121 VAL A C 1
ATOM 884 O O . VAL A 1 121 ? 15.612 6.514 -24.192 1.00 89.06 121 VAL A O 1
ATOM 887 N N . ASP A 1 122 ? 16.150 8.644 -23.712 1.00 87.19 122 ASP A N 1
ATOM 888 C CA . ASP A 1 122 ? 17.547 8.540 -24.128 1.00 87.19 122 ASP A CA 1
ATOM 889 C C . ASP A 1 122 ? 18.397 8.110 -22.926 1.00 87.19 122 ASP A C 1
ATOM 891 O O . ASP A 1 122 ? 18.496 8.829 -21.928 1.00 87.19 122 ASP A O 1
ATOM 895 N N . VAL A 1 123 ? 19.000 6.923 -23.011 1.00 80.19 123 VAL A N 1
ATOM 896 C CA . VAL A 1 123 ? 19.830 6.334 -21.951 1.00 80.19 123 VAL A CA 1
ATOM 897 C C . VAL A 1 123 ? 21.315 6.575 -22.250 1.00 80.19 123 VAL A C 1
ATOM 899 O O . VAL A 1 123 ? 22.167 5.696 -22.108 1.00 80.19 123 VAL A O 1
ATOM 902 N N . ALA A 1 124 ? 21.645 7.801 -22.663 1.00 69.06 124 ALA A N 1
ATOM 903 C CA . ALA A 1 124 ? 22.997 8.222 -23.030 1.00 69.06 124 ALA A CA 1
ATOM 904 C C . ALA A 1 124 ? 24.046 8.057 -21.908 1.00 69.06 124 ALA A C 1
ATOM 906 O O . ALA A 1 124 ? 25.245 8.102 -22.178 1.00 69.06 124 ALA A O 1
ATOM 907 N N . SER A 1 125 ? 23.636 7.850 -20.649 1.00 65.25 125 SER A N 1
ATOM 908 C CA . SER A 1 125 ? 24.566 7.657 -19.525 1.00 65.25 125 SER A CA 1
ATOM 909 C C . SER A 1 125 ? 25.287 6.300 -19.528 1.00 65.25 125 SER A C 1
ATOM 911 O O . SER A 1 125 ? 26.278 6.154 -18.814 1.00 65.25 125 SER A O 1
ATOM 913 N N . ILE A 1 126 ? 24.835 5.321 -20.327 1.00 63.62 126 ILE A N 1
ATOM 914 C CA . ILE A 1 126 ? 25.361 3.939 -20.333 1.00 63.62 126 ILE A CA 1
ATOM 915 C C . ILE A 1 126 ? 26.339 3.677 -21.503 1.00 63.62 126 ILE A C 1
ATOM 917 O O . ILE A 1 126 ? 26.975 2.624 -21.563 1.00 63.62 126 ILE A O 1
ATOM 921 N N . GLY A 1 127 ? 26.556 4.642 -22.404 1.00 68.81 127 GLY A N 1
ATOM 922 C CA . GLY A 1 127 ? 27.578 4.541 -23.452 1.00 68.81 127 GLY A CA 1
ATOM 923 C C . GLY A 1 127 ? 27.138 5.134 -24.787 1.00 68.81 127 GLY A C 1
ATOM 924 O O . GLY A 1 127 ? 26.949 6.339 -24.902 1.00 68.81 127 GLY A O 1
ATOM 925 N N . ALA A 1 128 ? 27.035 4.296 -25.823 1.00 68.06 128 ALA A N 1
ATOM 926 C CA . ALA A 1 128 ? 26.520 4.717 -27.127 1.00 68.06 128 ALA A CA 1
ATOM 927 C C . ALA A 1 128 ? 25.089 5.288 -26.995 1.00 68.06 128 ALA A C 1
ATOM 929 O O . ALA A 1 128 ? 24.389 4.913 -26.055 1.00 68.06 128 ALA A O 1
ATOM 930 N N . PRO A 1 129 ? 24.630 6.162 -27.913 1.00 72.06 129 PRO A N 1
ATOM 931 C CA . PRO A 1 129 ? 23.264 6.683 -27.886 1.00 72.06 129 PRO A CA 1
ATOM 932 C C . PRO A 1 129 ? 22.274 5.529 -28.071 1.00 72.06 129 PRO A C 1
ATOM 934 O O . PRO A 1 129 ? 22.071 5.031 -29.181 1.00 72.06 129 PRO A O 1
ATOM 937 N N . VAL A 1 130 ? 21.703 5.070 -26.960 1.00 81.88 130 VAL A N 1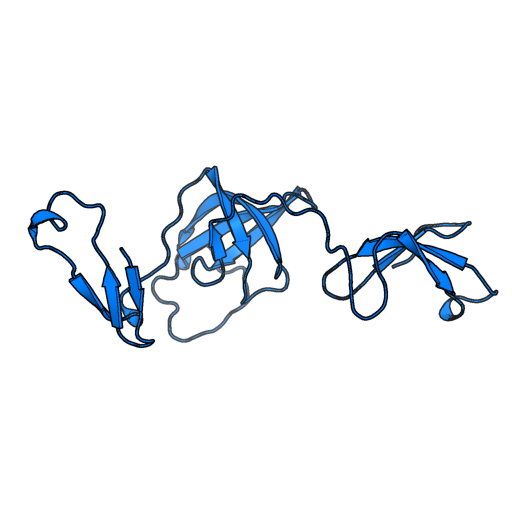
ATOM 938 C CA . VAL A 1 130 ? 20.738 3.976 -26.905 1.00 81.88 130 VAL A CA 1
ATOM 939 C C . VAL A 1 130 ? 19.431 4.553 -26.398 1.00 81.88 130 VAL A C 1
ATOM 941 O O . VAL A 1 130 ? 19.353 5.107 -25.304 1.00 81.88 130 VAL A O 1
ATOM 944 N N . VAL A 1 131 ? 18.392 4.390 -27.207 1.00 87.62 131 VAL A N 1
ATOM 945 C CA . VAL A 1 131 ? 17.021 4.688 -26.806 1.00 87.62 131 VAL A CA 1
ATOM 946 C C . VAL A 1 131 ? 16.422 3.479 -26.095 1.00 87.62 131 VAL A C 1
ATOM 948 O O . VAL A 1 131 ? 16.711 2.328 -26.439 1.00 87.62 131 VAL A O 1
ATOM 951 N N . GLY A 1 132 ? 15.573 3.735 -25.109 1.00 89.81 132 GLY A N 1
ATOM 952 C CA . GLY A 1 132 ? 14.835 2.701 -24.401 1.00 89.81 132 GLY A CA 1
ATOM 953 C C . GLY A 1 132 ? 13.417 3.143 -24.077 1.00 89.81 132 GLY A C 1
ATOM 954 O O . GLY A 1 132 ? 13.103 4.328 -24.117 1.00 89.81 132 GLY A O 1
ATOM 955 N N . VAL A 1 133 ? 12.549 2.183 -23.782 1.00 91.88 133 VAL A N 1
ATOM 956 C CA . VAL A 1 133 ? 11.151 2.431 -23.409 1.00 91.88 133 VAL A CA 1
ATOM 957 C C . VAL A 1 133 ? 10.973 2.145 -21.926 1.00 91.88 133 VAL A C 1
ATOM 959 O O . VAL A 1 133 ? 11.398 1.091 -21.448 1.00 91.88 133 VAL A O 1
ATOM 962 N N . VAL A 1 134 ? 10.329 3.050 -21.192 1.00 90.88 134 VAL A N 1
ATOM 963 C CA . VAL A 1 134 ? 9.969 2.816 -19.787 1.00 90.88 134 VAL A CA 1
ATOM 964 C C . VAL A 1 134 ? 8.931 1.693 -19.718 1.00 90.88 134 VAL A C 1
ATOM 966 O O . VAL A 1 134 ? 7.804 1.846 -20.181 1.00 90.88 134 VAL A O 1
ATOM 969 N N . VAL A 1 135 ? 9.296 0.553 -19.133 1.00 88.94 135 VAL A N 1
ATOM 970 C CA . VAL A 1 135 ? 8.411 -0.621 -18.991 1.00 88.94 135 VAL A CA 1
ATOM 971 C C . VAL A 1 135 ? 7.866 -0.793 -17.578 1.00 88.94 135 VAL A C 1
ATOM 973 O O . VAL A 1 135 ? 6.920 -1.551 -17.373 1.00 88.94 135 VAL A O 1
ATOM 976 N N . LYS A 1 136 ? 8.449 -0.100 -16.596 1.00 85.12 136 LYS A N 1
ATOM 977 C CA . LYS A 1 136 ? 7.960 -0.064 -15.218 1.00 85.12 136 LYS A CA 1
ATOM 978 C C . LYS A 1 136 ? 8.392 1.236 -14.551 1.00 85.12 136 LYS A C 1
ATOM 980 O O . LYS A 1 136 ? 9.546 1.635 -14.692 1.00 85.12 136 LYS A O 1
ATOM 985 N N . VAL A 1 137 ? 7.494 1.847 -13.788 1.00 83.25 137 VAL A N 1
ATOM 986 C CA . VAL A 1 137 ? 7.820 2.963 -12.896 1.00 83.25 137 VAL A CA 1
ATOM 987 C C . VAL A 1 137 ? 7.765 2.464 -11.457 1.00 83.25 137 VAL A C 1
ATOM 989 O O . VAL A 1 137 ? 6.803 1.812 -11.043 1.00 83.25 137 VAL A O 1
ATOM 992 N N . GLU A 1 138 ? 8.814 2.750 -10.700 1.00 77.12 138 GLU A N 1
ATOM 993 C CA . GLU A 1 138 ? 8.908 2.490 -9.267 1.00 77.12 138 GLU A CA 1
ATOM 994 C C . GLU A 1 138 ? 8.958 3.825 -8.508 1.00 77.12 138 GLU A C 1
ATOM 996 O O . GLU A 1 138 ? 8.998 4.897 -9.109 1.00 77.12 138 GLU A O 1
ATOM 1001 N N . HIS A 1 139 ? 8.924 3.790 -7.173 1.00 73.31 139 HIS A N 1
ATOM 1002 C CA . HIS A 1 139 ? 8.828 5.013 -6.364 1.00 73.31 139 HIS A CA 1
ATOM 1003 C C . HIS A 1 139 ? 10.000 5.989 -6.591 1.00 73.31 139 HIS A C 1
ATOM 1005 O O . HIS A 1 139 ? 9.833 7.201 -6.470 1.00 73.31 139 HIS A O 1
ATOM 1011 N N . SER A 1 140 ? 11.190 5.476 -6.910 1.00 78.94 140 SER A N 1
ATOM 1012 C CA . SER A 1 140 ? 12.402 6.287 -7.094 1.00 78.94 140 SER A CA 1
ATOM 1013 C C . SER A 1 140 ? 13.246 5.899 -8.309 1.00 78.94 140 SER A C 1
ATOM 1015 O O . SER A 1 140 ? 14.362 6.395 -8.437 1.00 78.94 140 SER A O 1
ATOM 1017 N N . ALA A 1 141 ? 12.753 5.005 -9.166 1.00 82.12 141 ALA A N 1
ATOM 1018 C CA . ALA A 1 141 ? 13.497 4.480 -10.308 1.00 82.12 141 ALA A CA 1
ATOM 1019 C C . ALA A 1 141 ? 12.552 4.071 -11.446 1.00 82.12 141 ALA A C 1
ATOM 1021 O O . ALA A 1 141 ? 11.344 3.915 -11.250 1.00 82.12 141 ALA A O 1
ATOM 1022 N N . PHE A 1 142 ? 13.118 3.866 -12.630 1.00 85.94 142 PHE A N 1
ATOM 1023 C CA . PHE A 1 142 ? 12.427 3.292 -13.778 1.00 85.94 142 PHE A CA 1
ATOM 1024 C C . PHE A 1 142 ? 13.090 1.979 -14.156 1.00 85.94 142 PHE A C 1
ATOM 1026 O O . PHE A 1 142 ? 14.291 1.833 -13.999 1.00 85.94 142 PHE A O 1
ATOM 1033 N N . LYS A 1 143 ? 12.332 1.052 -14.740 1.00 87.62 143 LYS A N 1
ATOM 1034 C CA . LYS A 1 143 ? 12.931 -0.001 -15.562 1.00 87.62 143 LYS A CA 1
ATOM 1035 C C . LYS A 1 143 ? 12.733 0.361 -17.015 1.00 87.62 143 LYS A C 1
ATOM 1037 O O . LYS A 1 143 ? 11.598 0.553 -17.460 1.00 87.62 143 LYS A O 1
ATOM 1042 N N . VAL A 1 144 ? 13.834 0.443 -17.744 1.00 90.62 144 VAL A N 1
ATOM 1043 C CA . VAL A 1 144 ? 13.873 0.837 -19.147 1.00 90.62 144 VAL A CA 1
ATOM 1044 C C . VAL A 1 144 ? 14.306 -0.361 -19.982 1.00 90.62 144 VAL A C 1
ATOM 1046 O O . VAL A 1 144 ? 15.349 -0.965 -19.750 1.00 90.62 144 VAL A O 1
ATOM 1049 N N . LEU A 1 145 ? 13.498 -0.720 -20.974 1.00 91.50 145 LEU A N 1
ATOM 1050 C CA . LEU A 1 145 ? 13.830 -1.752 -21.947 1.00 91.50 145 LEU A CA 1
ATOM 1051 C C . LEU A 1 145 ? 14.572 -1.120 -23.125 1.00 91.50 145 LEU A C 1
ATOM 1053 O O . LEU A 1 145 ? 14.016 -0.295 -23.849 1.00 91.50 145 LEU A O 1
ATOM 1057 N N . THR A 1 146 ? 15.817 -1.532 -23.327 1.00 89.00 146 THR A N 1
ATOM 1058 C CA . THR A 1 146 ? 16.640 -1.163 -24.486 1.00 89.00 146 THR A CA 1
ATOM 1059 C C . THR A 1 146 ? 16.657 -2.294 -25.519 1.00 89.00 146 THR A C 1
ATOM 1061 O O . THR A 1 146 ? 16.127 -3.381 -25.289 1.00 89.00 146 THR A O 1
ATOM 1064 N N . THR A 1 147 ? 17.313 -2.075 -26.660 1.00 85.94 147 THR A N 1
ATOM 1065 C CA . THR A 1 147 ? 17.517 -3.100 -27.701 1.00 85.94 147 THR A CA 1
ATOM 1066 C C . THR A 1 147 ? 18.351 -4.299 -27.246 1.00 85.94 147 THR A C 1
ATOM 1068 O O . THR A 1 147 ? 18.348 -5.328 -27.921 1.00 85.94 147 THR A O 1
ATOM 1071 N N . HIS A 1 148 ? 19.087 -4.174 -26.140 1.00 83.56 148 HIS A N 1
ATOM 1072 C CA . HIS A 1 148 ? 20.036 -5.191 -25.687 1.00 83.56 148 HIS A CA 1
ATOM 1073 C C . HIS A 1 148 ? 19.637 -5.830 -24.356 1.00 83.56 148 HIS A C 1
ATOM 1075 O O . HIS A 1 148 ? 19.775 -7.045 -24.215 1.00 83.56 148 HIS A O 1
ATOM 1081 N N . ASN A 1 149 ? 19.136 -5.055 -23.389 1.00 84.38 149 ASN A N 1
ATOM 1082 C CA . ASN A 1 149 ? 18.584 -5.598 -22.145 1.00 84.38 149 ASN A CA 1
ATOM 1083 C C . ASN A 1 149 ? 17.583 -4.637 -21.465 1.00 84.38 149 ASN A C 1
ATOM 1085 O O . ASN A 1 149 ? 17.303 -3.545 -21.963 1.00 84.38 149 ASN A O 1
ATOM 1089 N N . VAL A 1 150 ? 17.076 -5.052 -20.299 1.00 84.81 150 VAL A N 1
ATOM 1090 C CA . VAL A 1 150 ? 16.407 -4.166 -19.336 1.00 84.81 150 VAL A CA 1
ATOM 1091 C C . VAL A 1 150 ? 17.436 -3.545 -18.385 1.00 84.81 150 VAL A C 1
ATOM 1093 O O . VAL A 1 150 ? 18.141 -4.278 -17.688 1.00 84.81 150 VAL A O 1
ATOM 1096 N N . VAL A 1 151 ? 17.474 -2.214 -18.337 1.00 83.75 151 VAL A N 1
ATOM 1097 C CA . VAL A 1 151 ? 18.277 -1.414 -17.401 1.00 83.75 151 VAL A CA 1
ATOM 1098 C C . VAL A 1 151 ? 17.384 -0.777 -16.335 1.00 83.75 151 VAL A C 1
ATOM 1100 O O . VAL A 1 151 ? 16.195 -0.548 -16.570 1.00 83.75 151 VAL A O 1
ATOM 1103 N N . GLU A 1 152 ? 17.960 -0.536 -15.160 1.00 80.06 152 GLU A N 1
ATOM 1104 C CA . GLU A 1 152 ? 17.339 0.145 -14.014 1.00 80.06 152 GLU A CA 1
ATOM 1105 C C . GLU A 1 152 ? 17.993 1.514 -13.798 1.00 80.06 152 GLU A C 1
ATOM 1107 O O . GLU A 1 152 ? 19.233 1.593 -13.983 1.00 80.06 152 GLU A O 1
#

Foldseek 3Di:
DWDDPPQKIWDQDPDPVRNVVPIDIDGPLVDFQDDDFQFKKAFCDDDLRHGWIFTFHDKDWLVVPPPDDDDDDSRPTWIKTFGQTPPPRDTDIDTRRRMDGDPDRDDAAQDDPPDGQQDWDFPPVVPPGWIWGFHGDDPPDTFTQTPVGTDD